Protein AF-A0A803KGE7-F1 (afdb_monomer_lite)

Organism: Xenopus tropicalis (NCBI:txid8364)

Secondary structure (DSSP, 8-state):
-HHHHHHHHHHHHHHHT-----EEEEEEE-SSSS-EEEEEEETTEEEEEEETTTTEEEESSTTGGGT----HHHHHHHHHHHHHHHHHHHHHTTTPPPP-GGGS----HHHHHHHHHHHHHHHHHHHHHHHHHHHHHHHHHHHHHTTS--

Sequence (150 aa):
KNWKRKEKLLSTIRKLYSVDYFDYSALFYQTRRPTGEYLFDYNGNELFHVDLDSKSVVWTLPGLSEHESFDPQGALQDINVARYNLDIGIKRSNSTAATNKHDVPTPTSEAYQNVICALGLAVGIIGIIAGVMLIIKGMKQSAAQGRSQR

Radius of gyration: 31.13 Å; chains: 1; bounding box: 45×59×95 Å

pLDDT: mean 84.62, std 14.75, range [41.38, 97.81]

InterPro domains:
  IPR001003 MHC class II, alpha chain, N-terminal [PF00993] (24-99)
  IPR001003 MHC class II, alpha chain, N-terminal [SM00920] (22-100)
  IPR011162 MHC classes I/II-like antigen recognition protein [SSF54452] (19-100)
  IPR014745 MHC class II, alpha/beta chain, N-terminal [G3DSA:3.10.320.10] (18-97)
  IPR050160 Major Histocompatibility Complex/Immunoglobulin [PTHR19944] (21-103)

Foldseek 3Di:
DVVVVVVVVVVVVCVVPDPPWDKDWDKAADPDPVGMWIFIDTRNHTQWTQDQVVLDIGGPDPPVCVVDDDRSVVVNVVRVVNVVVVVVVCVVVVNDDDDDPPVPVDCPVVNVVVVVVVVVVVVVVVVVVVVVVVVVVVVVVVVVVVVVPD

Structure (mmCIF, N/CA/C/O backbone):
data_AF-A0A803KGE7-F1
#
_entry.id   AF-A0A803KGE7-F1
#
loop_
_atom_site.group_PDB
_atom_site.id
_atom_site.type_symbol
_atom_site.label_atom_i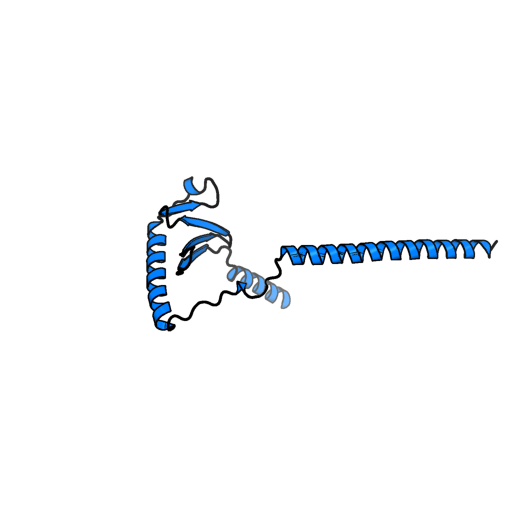d
_atom_site.label_alt_id
_atom_site.label_comp_id
_atom_site.label_asym_id
_atom_site.label_entity_id
_atom_site.label_seq_id
_atom_site.pdbx_PDB_ins_code
_atom_site.Cartn_x
_atom_site.Cartn_y
_atom_site.Cartn_z
_atom_site.occupancy
_atom_site.B_iso_or_equiv
_atom_site.auth_seq_id
_atom_site.auth_comp_id
_atom_site.auth_asym_id
_atom_site.auth_atom_id
_atom_site.pdbx_PDB_model_num
ATOM 1 N N . LYS A 1 1 ? 4.956 34.354 37.750 1.00 60.94 1 LYS A N 1
ATOM 2 C CA . LYS A 1 1 ? 4.214 34.857 36.555 1.00 60.94 1 LYS A CA 1
ATOM 3 C C . LYS A 1 1 ? 4.735 34.310 35.217 1.00 60.94 1 LYS A C 1
ATOM 5 O O . LYS A 1 1 ? 3.923 34.094 34.330 1.00 60.94 1 LYS A O 1
ATOM 10 N N . ASN A 1 2 ? 6.039 34.052 35.066 1.00 75.88 2 ASN A N 1
ATOM 11 C CA . ASN A 1 2 ? 6.643 33.668 33.780 1.00 75.88 2 ASN A CA 1
ATOM 12 C C . ASN A 1 2 ? 6.320 32.221 33.324 1.00 75.88 2 ASN A C 1
ATOM 14 O O . ASN A 1 2 ? 6.087 31.979 32.145 1.00 75.88 2 ASN A O 1
ATOM 18 N N . TRP A 1 3 ? 6.207 31.276 34.267 1.00 64.12 3 TRP A N 1
ATOM 19 C CA . TRP A 1 3 ? 5.918 29.859 33.984 1.00 64.12 3 TRP A CA 1
ATOM 20 C C . TRP A 1 3 ? 4.553 29.625 33.320 1.00 64.12 3 TRP A C 1
ATOM 22 O O . TRP A 1 3 ? 4.478 29.034 32.250 1.00 64.12 3 TRP A O 1
ATOM 32 N N . LYS A 1 4 ? 3.478 30.198 33.881 1.00 86.94 4 LYS A N 1
ATOM 33 C CA . LYS A 1 4 ? 2.125 30.091 33.301 1.00 86.94 4 LYS A CA 1
ATOM 34 C C . LYS A 1 4 ? 2.039 30.653 31.875 1.00 86.94 4 LYS A C 1
ATOM 36 O O . LYS A 1 4 ? 1.226 30.192 31.083 1.00 86.94 4 LYS A O 1
ATOM 41 N N . ARG A 1 5 ? 2.873 31.647 31.540 1.00 83.19 5 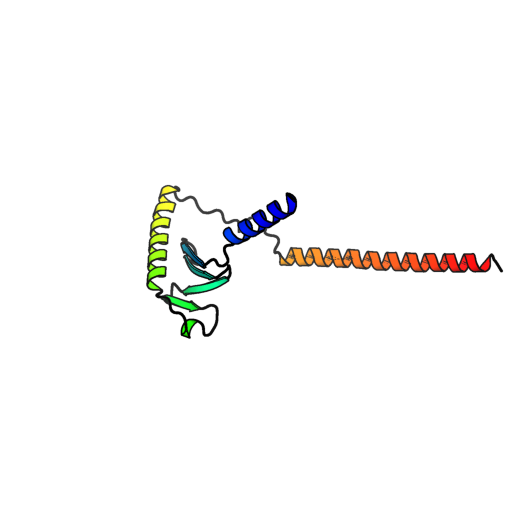ARG A N 1
ATOM 42 C CA . ARG A 1 5 ? 2.951 32.219 30.188 1.00 83.19 5 ARG A CA 1
ATOM 43 C C . ARG A 1 5 ? 3.635 31.259 29.215 1.00 83.19 5 ARG A C 1
ATOM 45 O O . ARG A 1 5 ? 3.134 31.107 28.109 1.00 83.19 5 ARG A O 1
ATOM 52 N N . LYS A 1 6 ? 4.710 30.584 29.645 1.00 86.25 6 LYS A N 1
ATOM 53 C CA . LYS A 1 6 ? 5.377 29.527 28.867 1.00 86.25 6 LYS A CA 1
ATOM 54 C C . LYS A 1 6 ? 4.456 28.335 28.620 1.00 86.25 6 LYS A C 1
ATOM 56 O O . LYS A 1 6 ? 4.332 27.919 27.478 1.00 86.25 6 LYS A O 1
ATOM 61 N N . GLU A 1 7 ? 3.755 27.846 29.641 1.00 89.25 7 GLU A N 1
ATOM 62 C CA . GLU A 1 7 ? 2.797 26.741 29.477 1.00 89.25 7 GLU A CA 1
ATOM 63 C C . GLU A 1 7 ? 1.651 27.092 28.528 1.00 89.25 7 GLU A C 1
ATOM 65 O O . GLU A 1 7 ? 1.302 26.304 27.653 1.00 89.25 7 GLU A O 1
ATOM 70 N N . LYS A 1 8 ? 1.109 28.311 28.643 1.00 89.00 8 LYS A N 1
ATOM 71 C CA . LYS A 1 8 ? 0.081 28.794 27.718 1.00 89.00 8 LYS A CA 1
ATOM 72 C C . LYS A 1 8 ? 0.611 28.873 26.285 1.00 89.00 8 LYS A C 1
ATOM 74 O O . LYS A 1 8 ? -0.083 28.444 25.373 1.00 89.00 8 LYS A O 1
ATOM 79 N N . LEU A 1 9 ? 1.839 29.362 26.093 1.00 85.75 9 LEU A N 1
ATOM 80 C CA . LEU A 1 9 ? 2.476 29.406 24.776 1.00 85.75 9 LEU A CA 1
ATOM 81 C C . LEU A 1 9 ? 2.681 28.001 24.198 1.00 85.75 9 LEU A C 1
ATOM 83 O O . LEU A 1 9 ? 2.340 27.771 23.047 1.00 85.75 9 LEU A O 1
ATOM 87 N N . LEU A 1 10 ? 3.183 27.057 24.999 1.00 86.25 10 LEU A N 1
ATOM 88 C CA . LEU A 1 10 ? 3.391 25.666 24.586 1.00 86.25 10 LEU A CA 1
ATOM 89 C C . LEU A 1 10 ? 2.073 24.960 24.251 1.00 86.25 10 LEU A C 1
ATOM 91 O O . LEU A 1 10 ? 2.019 24.201 23.290 1.00 86.25 10 LEU A O 1
ATOM 95 N N . SER A 1 11 ? 1.003 25.234 24.999 1.00 86.19 11 SER A N 1
ATOM 96 C CA . SER A 1 11 ? -0.342 24.735 24.700 1.00 86.19 11 SER A CA 1
ATOM 97 C C . SER A 1 11 ? -0.873 25.290 23.377 1.00 86.19 11 SER A C 1
ATOM 99 O O . SER A 1 11 ? -1.376 24.527 22.554 1.00 86.19 11 SER A O 1
ATOM 101 N N . THR A 1 12 ? -0.727 26.598 23.145 1.00 83.88 12 THR A N 1
ATOM 102 C CA . THR A 1 12 ? -1.122 27.236 21.884 1.00 83.88 12 THR A CA 1
ATOM 103 C C . THR A 1 12 ? -0.313 26.684 20.715 1.00 83.88 12 THR A C 1
ATOM 105 O O . THR A 1 12 ? -0.897 26.317 19.706 1.00 83.88 12 THR A O 1
ATOM 108 N N . ILE A 1 13 ? 1.007 26.553 20.865 1.00 83.50 13 ILE A N 1
ATOM 109 C CA . ILE A 1 13 ? 1.886 25.961 19.851 1.00 83.50 13 ILE A CA 1
ATOM 110 C C . ILE A 1 13 ? 1.459 24.520 19.561 1.00 83.50 13 ILE A C 1
ATOM 112 O O . ILE A 1 13 ? 1.233 24.186 18.408 1.00 83.50 13 ILE A O 1
ATOM 116 N N . ARG A 1 14 ? 1.252 23.677 20.580 1.00 82.75 14 ARG A N 1
ATOM 117 C CA . ARG A 1 14 ? 0.819 22.285 20.372 1.00 82.75 14 ARG A CA 1
ATOM 118 C C . ARG A 1 14 ? -0.496 22.191 19.596 1.00 82.75 14 ARG A C 1
ATOM 120 O O . ARG A 1 14 ? -0.618 21.303 18.772 1.00 82.75 14 ARG A O 1
ATOM 127 N N . LYS A 1 15 ? -1.445 23.103 19.830 1.00 79.94 15 LYS A N 1
ATOM 128 C CA . LYS A 1 15 ? -2.691 23.172 19.051 1.00 79.94 15 LYS A CA 1
ATOM 129 C C . LYS A 1 15 ? -2.474 23.663 17.620 1.00 79.94 15 LYS A C 1
ATOM 131 O O . LYS A 1 15 ? -3.125 23.164 16.721 1.00 79.94 15 LYS A O 1
ATOM 136 N N . LEU A 1 16 ? -1.569 24.619 17.410 1.00 77.69 16 LEU A N 1
ATOM 137 C CA . LEU A 1 16 ? -1.259 25.153 16.0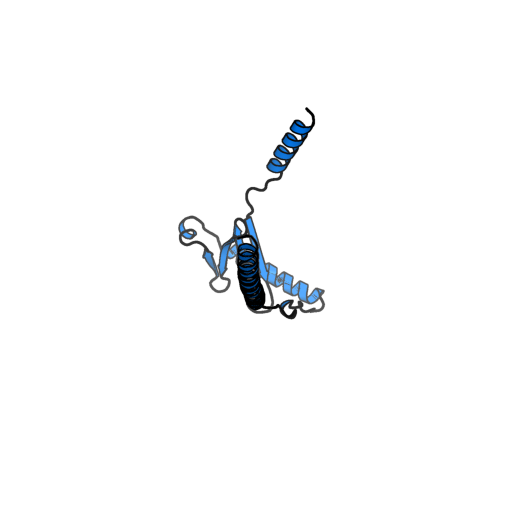78 1.00 77.69 16 LEU A CA 1
ATOM 138 C C . LEU A 1 16 ? -0.495 24.159 15.192 1.00 77.69 16 LEU A C 1
ATOM 140 O O . LEU A 1 16 ? -0.575 24.261 13.975 1.00 77.69 16 LEU A O 1
ATOM 144 N N . TYR A 1 17 ? 0.240 23.222 15.795 1.00 75.00 17 TYR A N 1
ATOM 145 C CA . TYR A 1 17 ? 0.951 22.145 15.096 1.00 75.00 17 TYR A CA 1
ATOM 146 C C . TYR A 1 17 ? 0.257 20.781 15.234 1.00 75.00 17 TYR A C 1
ATOM 148 O O . TYR A 1 17 ? 0.829 19.768 14.836 1.00 75.00 17 TYR A O 1
ATOM 156 N N . SER A 1 18 ? -0.945 20.736 15.820 1.00 72.88 18 SER A N 1
ATOM 157 C CA . SER A 1 18 ? -1.745 19.514 15.850 1.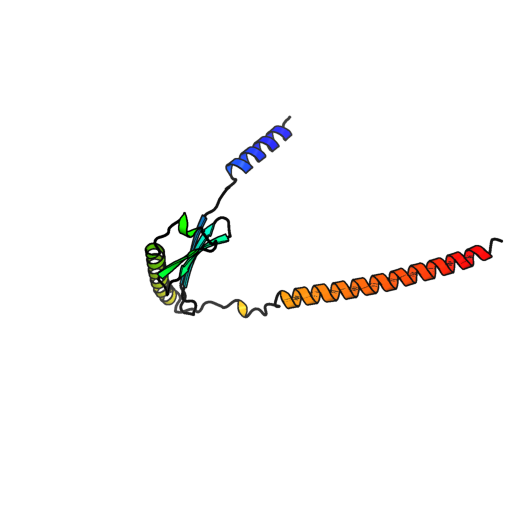00 72.88 18 SER A CA 1
ATOM 158 C C . SER A 1 18 ? -2.327 19.315 14.462 1.00 72.88 18 SER A C 1
ATOM 160 O O . SER A 1 18 ? -3.086 20.152 13.980 1.00 72.88 18 SER A O 1
ATOM 162 N N . VAL A 1 19 ? -1.935 18.227 13.811 1.00 71.12 19 VAL A N 1
ATOM 163 C CA . VAL A 1 19 ? -2.656 17.720 12.650 1.00 71.12 19 VAL A CA 1
ATOM 164 C C . VAL A 1 19 ? -3.727 16.801 13.211 1.00 71.12 19 VAL A C 1
ATOM 166 O O . VAL A 1 19 ? -3.413 15.761 13.785 1.00 71.12 19 VAL A O 1
ATOM 169 N N . ASP A 1 20 ? -4.979 17.231 13.110 1.00 75.56 20 ASP A N 1
ATOM 170 C CA . ASP A 1 20 ? -6.107 16.498 13.687 1.00 75.56 20 ASP A CA 1
ATOM 171 C C . ASP A 1 20 ? -6.520 15.297 12.819 1.00 75.56 20 ASP A C 1
ATOM 173 O O . ASP A 1 20 ? -7.183 14.380 13.305 1.00 75.56 20 ASP A O 1
ATOM 177 N N . TYR A 1 21 ? -6.124 15.299 11.543 1.00 73.06 21 TYR A N 1
ATOM 178 C CA . TYR A 1 21 ? -6.503 14.288 10.568 1.00 73.06 21 TYR A CA 1
ATOM 179 C C . TYR A 1 21 ? -5.459 14.156 9.443 1.00 73.06 21 TYR A C 1
ATOM 181 O O . TYR A 1 21 ? -4.923 15.170 8.990 1.00 73.06 21 TYR A O 1
ATOM 189 N N . PHE A 1 22 ? -5.167 12.927 9.003 1.00 74.75 22 PHE A N 1
ATOM 190 C CA . PHE A 1 22 ? -4.240 12.645 7.901 1.00 74.75 22 PHE A CA 1
ATOM 191 C C . PHE A 1 22 ? -4.820 11.576 6.967 1.00 74.75 22 PHE A C 1
ATOM 193 O O . PHE A 1 22 ? -5.035 10.440 7.391 1.00 74.75 22 PHE A O 1
ATOM 200 N N . ASP A 1 23 ? -5.044 11.945 5.706 1.00 81.88 23 ASP A N 1
ATOM 201 C CA . ASP A 1 23 ? -5.323 11.052 4.583 1.00 81.88 23 ASP A CA 1
ATOM 202 C C . ASP A 1 23 ? -4.184 11.058 3.568 1.00 81.88 23 ASP A C 1
ATOM 204 O O . ASP A 1 23 ? -3.524 12.071 3.325 1.00 81.88 23 ASP A O 1
ATOM 208 N N . TYR A 1 24 ? -3.967 9.912 2.932 1.00 84.69 24 TYR A N 1
ATOM 209 C CA . TYR A 1 24 ? -3.076 9.811 1.784 1.00 84.69 24 TYR A CA 1
ATOM 210 C C . TYR A 1 24 ? -3.365 8.547 0.979 1.00 84.69 24 TYR A C 1
ATOM 212 O O . TYR A 1 24 ? -3.761 7.511 1.509 1.00 84.69 24 TYR A O 1
ATOM 220 N N . SER A 1 25 ? -3.105 8.617 -0.323 1.00 88.69 25 SER A N 1
ATOM 221 C CA . SER A 1 25 ? -3.008 7.433 -1.170 1.00 88.69 25 SER A CA 1
ATOM 222 C C . SER A 1 25 ? -1.606 6.832 -1.072 1.00 88.69 25 SER A C 1
ATOM 224 O O . SER A 1 25 ? -0.612 7.558 -1.187 1.00 88.69 25 SER A O 1
ATOM 226 N N . ALA A 1 26 ? -1.515 5.512 -0.946 1.00 93.19 26 ALA A N 1
ATOM 227 C CA . ALA A 1 26 ? -0.265 4.768 -1.032 1.00 93.19 26 ALA A CA 1
ATOM 228 C C . ALA A 1 26 ? -0.318 3.791 -2.207 1.00 93.19 26 ALA A C 1
ATOM 230 O O . ALA A 1 26 ? -1.328 3.130 -2.439 1.00 93.19 26 ALA A O 1
ATOM 231 N N . LEU A 1 27 ? 0.786 3.696 -2.951 1.00 95.06 27 LEU A N 1
ATOM 232 C CA . LEU A 1 27 ? 0.910 2.748 -4.050 1.00 95.06 27 LEU A CA 1
ATOM 233 C C . LEU A 1 27 ? 2.325 2.206 -4.176 1.00 95.06 27 LEU A C 1
ATOM 235 O O . LEU A 1 27 ? 3.306 2.903 -3.898 1.00 95.06 27 LEU A O 1
ATOM 239 N N . PHE A 1 28 ? 2.435 0.982 -4.676 1.00 94.12 28 PHE A N 1
ATOM 240 C CA . PHE A 1 28 ? 3.703 0.431 -5.138 1.00 94.12 28 PHE A CA 1
ATOM 241 C C . PHE A 1 28 ? 3.512 -0.412 -6.397 1.00 94.12 28 PHE A C 1
ATOM 243 O O . PHE A 1 28 ? 2.425 -0.904 -6.691 1.00 94.12 28 PHE A O 1
ATOM 250 N N . TYR A 1 29 ? 4.608 -0.607 -7.130 1.00 95.81 29 TYR A N 1
ATOM 251 C CA . TYR A 1 29 ? 4.686 -1.555 -8.234 1.00 95.81 29 TYR A CA 1
ATOM 252 C C . TYR A 1 29 ? 5.990 -2.345 -8.137 1.00 95.81 29 TYR A C 1
ATOM 254 O O . TYR A 1 29 ? 7.042 -1.787 -7.817 1.00 95.81 29 TYR A O 1
ATOM 262 N N . GLN A 1 30 ? 5.930 -3.643 -8.412 1.00 94.56 30 GLN A N 1
ATOM 263 C CA . GLN A 1 30 ? 7.072 -4.551 -8.380 1.00 94.56 30 GLN A CA 1
ATOM 264 C C . GLN A 1 30 ? 6.942 -5.659 -9.431 1.00 94.56 30 GLN A C 1
ATOM 266 O O . GLN A 1 30 ? 5.874 -5.925 -9.976 1.00 94.56 30 GLN A O 1
ATOM 271 N N . THR A 1 31 ? 8.050 -6.341 -9.719 1.00 91.06 31 THR A N 1
ATOM 272 C CA . THR A 1 31 ? 8.098 -7.406 -10.738 1.00 91.06 31 THR A CA 1
ATOM 273 C C . THR A 1 31 ? 7.597 -8.765 -10.240 1.00 91.06 31 THR A C 1
ATOM 275 O O . THR A 1 31 ? 7.319 -9.650 -11.048 1.00 91.06 31 THR A O 1
ATOM 278 N N . ARG A 1 32 ? 7.488 -8.956 -8.920 1.00 88.00 32 ARG A N 1
ATOM 279 C CA . ARG A 1 32 ? 6.982 -10.186 -8.286 1.00 88.00 32 ARG A CA 1
ATOM 280 C C . ARG A 1 32 ? 5.497 -10.049 -7.962 1.00 88.00 32 ARG A C 1
ATOM 282 O O . ARG A 1 32 ? 4.989 -8.941 -7.919 1.00 88.00 32 ARG A O 1
ATOM 289 N N . ARG A 1 33 ? 4.795 -11.161 -7.722 1.00 84.88 33 ARG A N 1
ATOM 290 C CA . ARG A 1 33 ? 3.405 -11.120 -7.241 1.00 84.88 33 ARG A CA 1
ATOM 291 C C . ARG A 1 33 ? 3.368 -10.910 -5.713 1.00 84.88 33 ARG A C 1
ATOM 293 O O . ARG A 1 33 ? 4.180 -11.539 -5.032 1.00 84.88 33 ARG A O 1
ATOM 300 N N . PRO A 1 34 ? 2.442 -10.081 -5.193 1.00 86.25 34 PRO A N 1
ATOM 301 C CA . PRO A 1 34 ? 1.530 -9.202 -5.942 1.00 86.25 34 PRO A CA 1
ATOM 302 C C . PRO A 1 34 ? 2.290 -8.068 -6.660 1.00 86.25 34 PRO A C 1
ATOM 304 O O . PRO A 1 34 ? 3.215 -7.491 -6.100 1.00 86.25 34 PRO A O 1
ATOM 307 N N . THR A 1 35 ? 1.934 -7.781 -7.919 1.00 90.38 35 THR A N 1
ATOM 308 C CA . THR A 1 35 ? 2.692 -6.873 -8.816 1.00 90.38 35 THR A CA 1
ATOM 309 C C . THR A 1 35 ? 2.548 -5.399 -8.474 1.00 90.38 35 THR A C 1
ATOM 311 O O . THR A 1 35 ? 3.327 -4.581 -8.947 1.00 90.38 35 THR A O 1
ATOM 314 N N . GLY A 1 36 ? 1.566 -5.048 -7.661 1.00 93.31 36 GLY A N 1
ATOM 315 C CA . GLY A 1 36 ? 1.356 -3.694 -7.194 1.00 93.31 36 GLY A CA 1
ATOM 316 C C . GLY A 1 36 ? 0.122 -3.624 -6.319 1.00 93.31 36 GLY A C 1
ATOM 317 O O . GLY A 1 36 ? -0.644 -4.585 -6.243 1.00 93.31 36 GLY A O 1
ATOM 318 N N . GLU A 1 37 ? -0.040 -2.480 -5.683 1.00 95.44 37 GLU A N 1
ATOM 319 C CA . GLU A 1 37 ? -1.147 -2.173 -4.790 1.00 95.44 37 GLU A CA 1
ATOM 320 C C . GLU A 1 37 ? -1.427 -0.680 -4.877 1.00 95.44 37 GLU A C 1
ATOM 322 O O . GLU A 1 37 ? -0.505 0.116 -5.082 1.00 95.44 37 GLU A O 1
ATOM 327 N N . TYR A 1 38 ? -2.695 -0.323 -4.726 1.00 96.81 38 TYR A N 1
ATOM 328 C CA . TYR A 1 38 ? -3.136 1.041 -4.502 1.00 96.81 38 TYR A CA 1
ATOM 329 C C . TYR A 1 38 ? -4.161 1.014 -3.377 1.00 96.81 38 TYR A C 1
ATOM 331 O O . TYR A 1 38 ? -5.184 0.337 -3.499 1.00 96.81 38 TYR A O 1
ATOM 339 N N . LEU A 1 39 ? -3.902 1.772 -2.319 1.00 96.06 39 LEU A N 1
ATOM 340 C CA . LEU A 1 39 ? -4.811 1.935 -1.194 1.00 96.06 39 LEU A CA 1
ATOM 341 C C . LEU A 1 39 ? -4.951 3.404 -0.818 1.00 96.06 39 LEU A C 1
ATOM 343 O O . LEU A 1 39 ? -4.066 4.223 -1.082 1.00 96.06 39 LEU A O 1
ATOM 347 N N . PHE A 1 40 ? -6.067 3.720 -0.181 1.00 94.69 40 PHE A N 1
ATOM 348 C CA . PHE A 1 40 ? -6.309 5.011 0.436 1.00 94.69 40 PHE A CA 1
ATOM 349 C C . PHE A 1 40 ? -6.373 4.829 1.947 1.00 94.69 40 PHE A C 1
ATOM 351 O O . PHE A 1 40 ? -7.143 4.010 2.449 1.00 94.69 40 PHE A O 1
ATOM 358 N N . ASP A 1 41 ? -5.544 5.575 2.665 1.00 92.62 41 ASP A N 1
ATOM 359 C CA . ASP A 1 41 ? -5.441 5.540 4.118 1.00 92.62 41 ASP A CA 1
ATOM 360 C C . ASP A 1 41 ? -6.206 6.722 4.727 1.00 92.62 41 ASP A C 1
ATOM 362 O O . ASP A 1 41 ? -6.121 7.856 4.246 1.00 92.62 41 ASP A O 1
ATOM 366 N N . TYR A 1 42 ? -6.959 6.434 5.788 1.00 87.69 42 TYR A N 1
ATOM 367 C CA . TYR A 1 42 ? -7.638 7.388 6.649 1.00 87.69 42 TYR A CA 1
ATOM 368 C C . TYR A 1 42 ? -7.163 7.188 8.097 1.00 87.69 42 TYR A C 1
ATOM 370 O O . TYR A 1 42 ? -7.506 6.195 8.748 1.00 87.69 42 TYR A O 1
ATOM 378 N N . ASN A 1 43 ? -6.399 8.143 8.643 1.00 86.44 43 ASN A N 1
ATOM 379 C CA . ASN A 1 43 ? -5.881 8.104 10.021 1.00 86.44 43 ASN A CA 1
ATOM 380 C C . ASN A 1 43 ? -5.090 6.825 10.379 1.00 86.44 43 ASN A C 1
ATOM 382 O O . ASN A 1 43 ? -5.202 6.298 11.491 1.00 86.44 43 ASN A O 1
ATOM 386 N N . GLY A 1 44 ? -4.280 6.320 9.453 1.00 86.12 44 GLY A N 1
ATOM 387 C CA . GLY A 1 44 ? -3.471 5.112 9.624 1.00 86.12 44 GLY A CA 1
ATOM 388 C C . GLY A 1 44 ? -4.243 3.807 9.426 1.00 86.12 44 GLY A C 1
ATOM 389 O O . GLY A 1 44 ? -3.743 2.753 9.816 1.00 86.12 44 GLY A O 1
ATOM 390 N N . ASN A 1 45 ? -5.467 3.868 8.895 1.00 89.75 45 ASN A N 1
ATOM 391 C CA . ASN A 1 45 ? -6.279 2.698 8.576 1.00 89.75 45 ASN A CA 1
ATOM 392 C C . ASN A 1 45 ? -6.670 2.727 7.105 1.00 89.75 45 ASN A C 1
ATOM 394 O O . ASN A 1 45 ? -7.001 3.776 6.564 1.00 89.75 45 ASN A O 1
ATOM 398 N N . GLU A 1 46 ? -6.706 1.563 6.473 1.00 93.44 46 GLU A N 1
ATOM 399 C CA . GLU A 1 46 ? -7.170 1.446 5.097 1.00 93.44 46 GLU A CA 1
ATOM 400 C C . GLU A 1 46 ? -8.661 1.799 4.989 1.00 93.44 46 GLU A C 1
ATOM 402 O O . GLU A 1 46 ? -9.516 1.154 5.603 1.00 93.44 46 GLU A O 1
ATOM 407 N N . LEU A 1 47 ? -8.975 2.803 4.174 1.00 93.56 47 LEU A N 1
ATOM 408 C CA . LEU A 1 47 ? -10.339 3.204 3.842 1.00 93.56 47 LEU A CA 1
ATOM 409 C C . LEU A 1 47 ? -10.905 2.343 2.703 1.00 93.56 47 LEU A C 1
ATOM 411 O O . LEU A 1 47 ? -12.023 1.830 2.792 1.00 93.56 47 LEU A O 1
ATOM 415 N N . PHE A 1 48 ? -10.113 2.185 1.643 1.00 95.31 48 PHE A N 1
ATOM 416 C CA . PHE A 1 48 ? -10.373 1.293 0.517 1.00 95.31 48 PHE A CA 1
ATOM 417 C C . PHE A 1 48 ? -9.068 0.961 -0.216 1.00 95.31 48 PHE A C 1
ATOM 419 O O . PHE A 1 48 ? -8.099 1.724 -0.152 1.00 95.31 48 PHE A O 1
ATOM 426 N N . HIS A 1 49 ? -9.081 -0.109 -1.005 1.00 96.31 49 HIS A N 1
ATOM 427 C CA . HIS A 1 49 ? -8.077 -0.371 -2.035 1.00 96.31 49 HIS A CA 1
ATOM 428 C C . HIS A 1 49 ? -8.722 -0.547 -3.405 1.00 96.31 49 HIS A C 1
ATOM 430 O O . HIS A 1 49 ? -9.930 -0.758 -3.535 1.00 96.31 49 HIS A O 1
ATOM 436 N N . VAL A 1 50 ? -7.906 -0.449 -4.449 1.00 96.44 50 VAL A N 1
ATOM 437 C CA . VAL A 1 50 ? -8.327 -0.780 -5.811 1.00 96.44 50 VAL A CA 1
ATOM 438 C C . VAL A 1 50 ? -7.810 -2.166 -6.154 1.00 96.44 50 VAL A C 1
ATOM 440 O O . VAL A 1 50 ? -6.601 -2.385 -6.241 1.00 96.44 50 VAL A O 1
ATOM 443 N N . ASP A 1 51 ? -8.727 -3.099 -6.387 1.00 94.94 51 ASP A N 1
ATOM 444 C CA . ASP A 1 51 ? -8.386 -4.386 -6.976 1.00 94.94 51 ASP A CA 1
ATOM 445 C C . ASP A 1 51 ? -7.997 -4.149 -8.439 1.00 94.94 51 ASP A C 1
ATOM 447 O O . ASP A 1 51 ? -8.809 -3.744 -9.275 1.00 94.94 51 ASP A O 1
ATOM 451 N N . LEU A 1 52 ? -6.719 -4.367 -8.740 1.00 93.75 52 LEU A N 1
ATOM 452 C CA . LEU A 1 52 ? -6.138 -4.094 -10.052 1.00 93.75 52 LEU A CA 1
ATOM 453 C C . LEU A 1 52 ? -6.592 -5.093 -11.125 1.00 93.75 52 LEU A C 1
ATOM 455 O O . LEU A 1 52 ? -6.567 -4.755 -12.312 1.00 93.75 52 LEU A O 1
ATOM 459 N N . ASP A 1 53 ? -7.001 -6.301 -10.727 1.00 91.81 53 ASP A N 1
ATOM 460 C CA . ASP A 1 53 ? -7.463 -7.343 -11.642 1.00 91.81 53 ASP A CA 1
ATOM 461 C C . ASP A 1 53 ? -8.936 -7.104 -12.006 1.00 91.81 53 ASP A C 1
ATOM 463 O O . ASP A 1 53 ? -9.284 -7.071 -13.192 1.00 91.81 53 ASP A O 1
ATOM 467 N N . SER A 1 54 ? -9.793 -6.864 -11.006 1.00 95.44 54 SER A N 1
ATOM 468 C CA . SER A 1 54 ? -11.211 -6.541 -11.237 1.00 95.44 54 SER A CA 1
ATOM 469 C C . SER A 1 54 ? -11.458 -5.077 -11.613 1.00 95.44 54 SER A C 1
ATOM 471 O O . SER A 1 54 ? -12.537 -4.750 -12.109 1.00 95.44 54 SER A O 1
ATOM 473 N N . LYS A 1 55 ? -10.455 -4.204 -11.447 1.00 95.44 55 LYS A N 1
ATOM 474 C CA . LYS A 1 55 ? -10.512 -2.753 -11.706 1.00 95.44 55 LYS A CA 1
ATOM 475 C C . LYS A 1 55 ? -11.627 -2.068 -10.925 1.00 95.44 55 LYS A C 1
ATOM 477 O O . LYS A 1 55 ? -12.300 -1.178 -11.445 1.00 95.44 55 LYS A O 1
ATOM 482 N N . SER A 1 56 ? -11.840 -2.509 -9.694 1.00 95.38 56 SER A N 1
ATOM 483 C CA . SER A 1 56 ? -12.925 -2.039 -8.843 1.00 95.38 56 SER A CA 1
ATOM 484 C C . SER A 1 56 ? -12.403 -1.588 -7.485 1.00 95.38 56 SER A C 1
ATOM 486 O O . SER A 1 56 ? -11.306 -1.956 -7.066 1.00 95.38 56 SER A O 1
ATOM 488 N N . VAL A 1 57 ? -13.183 -0.739 -6.820 1.00 96.38 57 VAL A N 1
ATOM 489 C CA . VAL A 1 57 ? -12.881 -0.255 -5.473 1.00 96.38 57 VAL A CA 1
ATOM 490 C C . VAL A 1 57 ? -13.441 -1.242 -4.462 1.00 96.38 57 VAL A C 1
ATOM 492 O O . VAL A 1 57 ? -14.629 -1.566 -4.496 1.00 96.38 57 VAL A O 1
ATOM 495 N N . VAL A 1 58 ? -12.591 -1.686 -3.546 1.00 96.12 58 VAL A N 1
ATOM 496 C CA . VAL A 1 58 ? -12.951 -2.558 -2.434 1.00 96.12 58 VAL A CA 1
ATOM 497 C C . VAL A 1 58 ? -12.890 -1.732 -1.157 1.00 96.12 58 VAL A C 1
ATOM 499 O O . VAL A 1 58 ? -11.822 -1.323 -0.711 1.00 96.12 58 VAL A O 1
ATOM 502 N N . TRP A 1 59 ? -14.060 -1.460 -0.586 1.00 96.06 59 TRP A N 1
ATOM 503 C CA . TRP A 1 59 ? -14.196 -0.689 0.646 1.00 96.06 59 TRP A CA 1
ATOM 504 C C . TRP A 1 59 ? -13.944 -1.572 1.865 1.00 96.06 59 TRP A C 1
ATOM 506 O O . TRP A 1 59 ? -14.527 -2.651 1.976 1.00 96.06 59 TRP A O 1
ATOM 516 N N . THR A 1 60 ? -13.129 -1.094 2.807 1.00 94.75 60 THR A N 1
ATOM 517 C CA . THR A 1 60 ? -12.831 -1.830 4.046 1.00 94.75 60 THR A CA 1
ATOM 518 C C . THR A 1 60 ? -14.069 -1.960 4.933 1.00 94.75 60 THR A C 1
ATOM 520 O O . THR A 1 60 ? -14.318 -3.013 5.522 1.00 94.75 60 THR A O 1
ATOM 523 N N . LEU A 1 61 ? -14.855 -0.882 5.042 1.00 92.56 61 LEU A N 1
ATOM 524 C CA . LEU A 1 61 ? -16.060 -0.846 5.866 1.00 92.56 61 LEU A CA 1
ATOM 525 C C . LEU A 1 61 ? -17.319 -1.120 5.027 1.00 92.56 61 LEU A C 1
ATOM 527 O O . LEU A 1 61 ? -17.547 -0.441 4.020 1.00 92.56 61 LEU A O 1
ATOM 531 N N . PRO A 1 62 ? -18.184 -2.057 5.456 1.00 89.12 62 PRO A N 1
ATOM 532 C CA . PRO A 1 62 ? -19.449 -2.308 4.777 1.00 89.12 62 PRO A CA 1
ATOM 533 C C . PRO A 1 62 ? -20.367 -1.078 4.861 1.00 89.12 62 PRO A C 1
ATOM 535 O O . PRO A 1 62 ? -20.436 -0.415 5.894 1.00 89.12 62 PRO A O 1
ATOM 538 N N . GLY A 1 63 ? -21.078 -0.774 3.771 1.00 89.75 63 GLY A N 1
ATOM 539 C CA . GLY A 1 63 ? -22.005 0.365 3.668 1.00 89.75 63 GLY A CA 1
ATOM 540 C C . GLY A 1 63 ? -21.348 1.709 3.325 1.00 89.75 63 GLY A C 1
ATOM 541 O O . GLY A 1 63 ? -22.043 2.660 2.964 1.00 89.75 63 GLY A O 1
ATOM 542 N N . LEU A 1 64 ? -20.013 1.805 3.366 1.00 89.69 64 LEU A N 1
ATOM 543 C CA . LEU A 1 64 ? -19.318 3.039 2.989 1.00 89.69 64 LEU A CA 1
ATOM 544 C C . LEU A 1 64 ? -19.438 3.326 1.484 1.00 89.69 64 LEU A C 1
ATOM 546 O O . LEU A 1 64 ? -19.611 4.474 1.091 1.00 89.69 64 LEU A O 1
ATOM 550 N N . SER A 1 65 ? -19.484 2.271 0.666 1.00 90.81 65 SER A N 1
ATOM 551 C CA . SER A 1 65 ? -19.727 2.336 -0.782 1.00 90.81 65 SER A CA 1
ATOM 552 C C . SER A 1 65 ? -21.061 2.976 -1.185 1.00 90.81 65 SER A C 1
ATOM 554 O O . SER A 1 65 ? -21.271 3.263 -2.358 1.00 90.81 65 SER A O 1
ATOM 556 N N . GLU A 1 66 ? -22.001 3.121 -0.247 1.00 93.56 66 GLU A N 1
ATOM 557 C CA . GLU A 1 66 ? -23.302 3.760 -0.485 1.00 93.56 66 GLU A CA 1
ATOM 558 C C . GLU A 1 66 ? -23.243 5.287 -0.324 1.00 93.56 66 GLU A C 1
ATOM 560 O O . GLU A 1 66 ? -24.110 5.993 -0.836 1.00 93.56 66 GLU A O 1
ATOM 565 N N . HIS A 1 67 ? -22.232 5.792 0.385 1.00 91.94 67 HIS A N 1
ATOM 566 C CA . HIS A 1 67 ? -22.087 7.203 0.751 1.00 91.94 67 HIS A CA 1
ATOM 567 C C . HIS A 1 67 ? -20.878 7.853 0.076 1.00 91.94 67 HIS A C 1
ATOM 569 O O . HIS A 1 67 ? -20.900 9.047 -0.209 1.00 91.94 67 HIS A O 1
ATOM 575 N N . GLU A 1 68 ? -19.849 7.057 -0.203 1.00 90.12 68 GLU A N 1
ATOM 576 C CA . GLU A 1 68 ? -18.601 7.479 -0.817 1.00 90.12 68 GLU A CA 1
ATOM 577 C C . GLU A 1 68 ? -18.391 6.758 -2.150 1.00 90.12 68 GLU A C 1
ATOM 579 O O . GLU A 1 68 ? -18.831 5.626 -2.362 1.00 90.12 68 GLU A O 1
ATOM 584 N N . SER A 1 69 ? -17.697 7.420 -3.072 1.00 91.12 69 SER A N 1
ATOM 585 C CA . SER A 1 69 ? -17.368 6.852 -4.378 1.00 91.12 69 SER A CA 1
ATOM 586 C C . SER A 1 69 ? -15.957 7.243 -4.784 1.00 91.12 69 SER A C 1
ATOM 588 O O . SER A 1 69 ? -15.483 8.331 -4.465 1.00 91.12 69 SER A O 1
ATOM 590 N N . PHE A 1 70 ? -15.290 6.350 -5.505 1.00 93.00 70 PHE A N 1
ATOM 591 C CA . PHE A 1 70 ? -13.970 6.599 -6.059 1.00 93.00 70 PHE A CA 1
ATOM 592 C C . PHE A 1 70 ? -13.906 6.015 -7.468 1.00 93.00 70 PHE A C 1
ATOM 594 O O . PHE A 1 70 ? -14.381 4.901 -7.698 1.00 93.00 70 PHE A O 1
ATOM 601 N N . ASP A 1 71 ? -13.337 6.768 -8.409 1.00 95.50 71 ASP A N 1
ATOM 602 C CA . ASP A 1 71 ? -13.086 6.277 -9.762 1.00 95.50 71 ASP A CA 1
ATOM 603 C C . ASP A 1 71 ? -11.743 5.525 -9.789 1.00 95.50 71 ASP A C 1
ATOM 605 O O . ASP A 1 71 ? -10.682 6.156 -9.693 1.00 95.50 71 ASP A O 1
ATOM 609 N N . PRO A 1 72 ? -11.744 4.187 -9.950 1.00 95.31 72 PRO A N 1
ATOM 610 C CA . PRO A 1 72 ? -10.515 3.404 -9.963 1.00 95.31 72 PRO A CA 1
ATOM 611 C C . PRO A 1 72 ? -9.601 3.757 -11.145 1.00 95.31 72 PRO A C 1
ATOM 613 O O . PRO A 1 72 ? -8.427 3.387 -11.130 1.00 95.31 72 PRO A O 1
ATOM 616 N N . GLN A 1 73 ? -10.078 4.485 -12.164 1.00 96.44 73 GLN A N 1
ATOM 617 C CA . GLN A 1 73 ? -9.254 4.882 -13.304 1.00 96.44 73 GLN A CA 1
ATOM 618 C C . GLN A 1 73 ? -8.033 5.713 -12.889 1.00 96.44 73 GLN A C 1
ATOM 620 O O . GLN A 1 73 ? -6.959 5.505 -13.457 1.00 96.44 73 GLN A O 1
ATOM 625 N N . GLY A 1 74 ? -8.165 6.599 -11.895 1.00 94.38 74 GLY A N 1
ATOM 626 C CA . GLY A 1 74 ? -7.037 7.381 -11.374 1.00 94.38 74 GLY A CA 1
ATOM 627 C C . GLY A 1 74 ? -5.940 6.479 -10.804 1.00 94.38 74 GLY A C 1
ATOM 628 O O . GLY A 1 74 ? -4.795 6.526 -11.249 1.00 94.38 74 GLY A O 1
ATOM 629 N N . ALA A 1 75 ? -6.321 5.550 -9.925 1.00 95.38 75 ALA A N 1
ATOM 630 C CA . ALA A 1 75 ? -5.406 4.565 -9.350 1.00 95.38 75 ALA A CA 1
ATOM 631 C C . ALA A 1 75 ? -4.726 3.692 -10.419 1.00 95.38 75 ALA A C 1
ATOM 633 O O . ALA A 1 75 ? -3.520 3.447 -10.367 1.00 95.38 75 ALA A O 1
ATOM 634 N N . LEU A 1 76 ? -5.474 3.247 -11.434 1.00 96.62 76 LEU A N 1
ATOM 635 C CA . LEU A 1 76 ? -4.922 2.455 -12.537 1.00 96.62 76 LEU A CA 1
ATOM 636 C C . LEU A 1 76 ? -3.900 3.245 -13.369 1.00 96.62 76 LEU A C 1
ATOM 638 O O . LEU A 1 76 ? -2.917 2.671 -13.845 1.00 96.62 76 LEU A O 1
ATOM 642 N N . GLN A 1 77 ? -4.109 4.550 -13.559 1.00 97.00 77 GLN A N 1
ATOM 643 C CA . GLN A 1 77 ? -3.132 5.419 -14.219 1.00 97.00 77 GLN A CA 1
ATOM 644 C C . GLN A 1 77 ? -1.861 5.553 -13.380 1.00 97.00 77 GLN A C 1
ATOM 646 O O . GLN A 1 77 ? -0.766 5.365 -13.916 1.00 97.00 77 GLN A O 1
ATOM 651 N N . ASP A 1 78 ? -1.994 5.774 -12.074 1.00 96.56 78 ASP A N 1
ATOM 652 C CA . ASP A 1 78 ? -0.847 5.889 -11.173 1.00 96.56 78 ASP A CA 1
ATOM 653 C C . ASP A 1 78 ? -0.022 4.595 -11.124 1.00 96.56 78 ASP A C 1
ATOM 655 O O . ASP A 1 78 ? 1.209 4.633 -11.179 1.00 96.56 78 ASP A O 1
ATOM 659 N N . ILE A 1 79 ? -0.678 3.431 -11.133 1.00 96.75 79 ILE A N 1
ATOM 660 C CA . ILE A 1 79 ? -0.015 2.121 -11.232 1.00 96.75 79 ILE A CA 1
ATOM 661 C C . ILE A 1 79 ? 0.764 1.975 -12.545 1.00 96.75 79 ILE A C 1
ATOM 663 O O . ILE A 1 79 ? 1.887 1.462 -12.548 1.00 96.75 79 ILE A O 1
ATOM 667 N N . ASN A 1 80 ? 0.221 2.453 -13.667 1.00 96.12 80 ASN A N 1
ATOM 668 C CA . ASN A 1 80 ? 0.934 2.432 -14.947 1.00 96.12 80 ASN A CA 1
ATOM 669 C C . ASN A 1 80 ? 2.161 3.354 -14.937 1.00 96.12 80 ASN A C 1
ATOM 671 O O . ASN A 1 80 ? 3.213 2.987 -15.469 1.00 96.12 80 ASN A O 1
ATOM 675 N N . VAL A 1 81 ? 2.057 4.521 -14.298 1.00 97.62 81 VAL A N 1
ATOM 676 C CA . VAL A 1 81 ? 3.193 5.431 -14.094 1.00 97.62 81 VAL A CA 1
ATOM 677 C C . VAL A 1 81 ? 4.245 4.782 -13.193 1.00 97.62 81 VAL A C 1
ATOM 679 O O . VAL A 1 81 ? 5.432 4.812 -13.519 1.00 97.62 81 VAL A O 1
ATOM 682 N N . ALA A 1 82 ? 3.835 4.132 -12.102 1.00 97.25 82 ALA A N 1
ATOM 683 C CA . ALA A 1 82 ? 4.735 3.416 -11.201 1.00 97.25 82 ALA A CA 1
ATOM 684 C C . ALA A 1 82 ? 5.471 2.274 -11.912 1.00 97.25 82 ALA A C 1
ATOM 686 O O . ALA A 1 82 ? 6.685 2.135 -11.756 1.00 97.25 82 ALA A O 1
ATOM 687 N N . ARG A 1 83 ? 4.773 1.512 -12.761 1.00 96.56 83 ARG A N 1
ATOM 688 C CA . ARG A 1 83 ? 5.375 0.488 -13.625 1.00 96.56 83 ARG A CA 1
ATOM 689 C C . ARG A 1 83 ? 6.428 1.074 -14.561 1.00 96.56 83 ARG A C 1
ATOM 691 O O . ARG A 1 83 ? 7.544 0.567 -14.618 1.00 96.56 83 ARG A O 1
ATOM 698 N N . TYR A 1 84 ? 6.092 2.147 -15.272 1.00 97.38 84 TYR A N 1
ATOM 699 C CA . TYR A 1 84 ? 7.027 2.817 -16.176 1.00 97.38 84 TYR A CA 1
ATOM 700 C C . TYR A 1 84 ? 8.270 3.335 -15.434 1.00 97.38 84 TYR A C 1
ATOM 702 O O . TYR A 1 84 ? 9.406 3.138 -15.874 1.00 97.38 84 TYR A O 1
ATOM 710 N N . ASN A 1 85 ? 8.067 3.949 -14.268 1.00 97.81 85 ASN A N 1
ATOM 711 C CA . ASN A 1 85 ? 9.151 4.432 -13.420 1.00 97.81 85 ASN A CA 1
ATOM 712 C C . ASN A 1 85 ? 10.022 3.283 -12.898 1.00 97.81 85 ASN A C 1
ATOM 714 O O . ASN A 1 85 ? 11.246 3.427 -12.855 1.00 97.81 85 ASN A O 1
ATOM 718 N N . LEU A 1 86 ? 9.426 2.138 -12.551 1.00 96.69 86 LEU A N 1
ATOM 719 C CA . LEU A 1 86 ? 10.164 0.944 -12.145 1.00 96.69 86 LEU A CA 1
ATOM 720 C C . LEU A 1 86 ? 11.051 0.422 -13.281 1.00 96.69 86 LEU A C 1
ATOM 722 O O . LEU A 1 86 ? 12.223 0.136 -13.041 1.00 96.69 86 LEU A O 1
ATOM 726 N N . ASP A 1 87 ? 10.545 0.365 -14.514 1.00 96.50 87 ASP A N 1
ATOM 727 C CA . ASP A 1 87 ? 11.330 -0.067 -15.680 1.00 96.50 87 ASP A CA 1
ATOM 728 C C . ASP A 1 87 ? 12.560 0.831 -15.907 1.00 96.50 87 ASP A C 1
ATOM 730 O O . ASP A 1 87 ? 13.643 0.349 -16.258 1.00 96.50 87 ASP A O 1
ATOM 734 N N . ILE A 1 88 ? 12.429 2.141 -15.670 1.00 97.62 88 ILE A N 1
ATOM 735 C CA . ILE A 1 88 ? 13.565 3.077 -15.680 1.00 97.62 88 ILE A CA 1
ATOM 736 C C . ILE A 1 88 ? 14.498 2.814 -14.496 1.00 97.62 88 ILE A C 1
ATOM 738 O O . ILE A 1 88 ? 15.719 2.785 -14.675 1.00 97.62 88 ILE A O 1
ATOM 742 N N . GLY A 1 89 ? 13.944 2.632 -13.297 1.00 96.62 89 GLY A N 1
ATOM 743 C CA . GLY A 1 89 ? 14.692 2.377 -12.069 1.00 96.62 89 GLY A CA 1
ATOM 744 C C . GLY A 1 89 ? 15.582 1.142 -12.179 1.00 96.62 89 GLY A C 1
ATOM 745 O O . GLY A 1 89 ? 16.769 1.227 -11.878 1.00 96.62 89 GLY A O 1
ATOM 746 N N . ILE A 1 90 ? 15.046 0.037 -12.705 1.00 95.94 90 ILE A N 1
ATOM 747 C CA . ILE A 1 90 ? 15.775 -1.217 -12.949 1.00 95.94 90 ILE A CA 1
ATOM 748 C C . ILE A 1 90 ? 16.948 -0.991 -13.909 1.00 95.94 90 ILE A C 1
ATOM 750 O O . ILE A 1 90 ? 18.057 -1.456 -13.652 1.00 95.94 90 ILE A O 1
ATOM 754 N N . LYS A 1 91 ? 16.746 -0.241 -15.000 1.00 96.69 91 LYS A N 1
ATOM 755 C CA . LYS A 1 91 ? 17.830 0.072 -15.948 1.00 96.69 91 LYS A CA 1
ATOM 756 C C . LYS A 1 91 ? 18.914 0.930 -15.296 1.00 96.69 91 LYS A C 1
ATOM 758 O O . LYS A 1 91 ? 20.095 0.628 -15.430 1.00 96.69 91 LYS A O 1
ATOM 763 N N . ARG A 1 92 ? 18.523 1.980 -14.567 1.00 97.50 92 ARG A N 1
ATOM 764 C CA . ARG A 1 92 ? 19.456 2.904 -13.895 1.00 97.50 92 ARG A CA 1
ATOM 765 C C . ARG A 1 92 ? 20.236 2.246 -12.761 1.00 97.50 92 ARG A C 1
ATOM 767 O O . ARG A 1 92 ? 21.368 2.642 -12.509 1.00 97.50 92 ARG A O 1
ATOM 774 N N . SER A 1 93 ? 19.655 1.255 -12.091 1.00 95.56 93 SER A N 1
ATOM 775 C CA . SER A 1 93 ? 20.301 0.518 -11.004 1.00 95.56 93 SER A CA 1
ATOM 776 C C . SER A 1 93 ? 21.154 -0.661 -11.485 1.00 95.56 93 SER A C 1
ATOM 778 O O . SER A 1 93 ? 21.576 -1.468 -10.658 1.00 95.56 93 SER A O 1
ATOM 780 N N . ASN A 1 94 ? 21.396 -0.800 -12.796 1.00 95.94 94 ASN A N 1
ATOM 781 C CA . ASN A 1 94 ? 22.053 -1.970 -13.393 1.00 95.94 94 ASN A CA 1
ATOM 782 C C . ASN A 1 94 ? 21.384 -3.296 -12.990 1.00 95.94 94 ASN A C 1
ATOM 784 O O . ASN A 1 94 ? 22.054 -4.293 -12.739 1.00 95.94 94 ASN A O 1
ATOM 788 N N . SER A 1 95 ? 20.051 -3.306 -12.911 1.00 93.44 95 SER A N 1
ATOM 789 C CA . SER A 1 95 ? 19.250 -4.465 -12.496 1.00 93.44 95 SER A CA 1
ATOM 790 C C . SER A 1 95 ? 19.593 -5.001 -11.100 1.00 93.44 95 SER A C 1
ATOM 792 O O . SER A 1 95 ? 19.433 -6.192 -10.835 1.00 93.44 95 SER A O 1
ATOM 794 N N . THR A 1 96 ? 20.044 -4.133 -10.187 1.00 93.94 96 THR A N 1
ATOM 795 C CA . THR A 1 96 ? 20.273 -4.515 -8.786 1.00 93.94 96 THR A CA 1
ATOM 796 C C . THR A 1 96 ? 18.958 -4.972 -8.153 1.00 93.94 96 THR A C 1
ATOM 798 O O . THR A 1 96 ? 17.982 -4.220 -8.118 1.00 93.94 96 THR A O 1
ATOM 801 N N . ALA A 1 97 ? 18.926 -6.207 -7.650 1.00 88.81 97 ALA A N 1
ATOM 802 C CA . ALA A 1 97 ? 17.753 -6.766 -6.990 1.00 88.81 97 ALA A CA 1
ATOM 803 C C . ALA A 1 97 ? 17.535 -6.141 -5.603 1.00 88.81 97 ALA A C 1
ATOM 805 O O . ALA A 1 97 ? 18.488 -5.873 -4.872 1.00 88.81 97 ALA A O 1
ATOM 806 N N . ALA A 1 98 ? 16.271 -5.957 -5.217 1.00 84.94 98 ALA A N 1
ATOM 807 C CA . ALA A 1 98 ? 15.928 -5.567 -3.857 1.00 84.94 98 ALA A CA 1
ATOM 808 C C . ALA A 1 98 ? 16.293 -6.693 -2.875 1.00 84.94 98 ALA A C 1
ATOM 810 O O . ALA A 1 98 ? 15.918 -7.851 -3.076 1.00 84.94 98 ALA A O 1
ATOM 811 N N . THR A 1 99 ? 17.003 -6.353 -1.799 1.00 83.50 99 THR A N 1
ATOM 812 C CA . THR A 1 99 ? 17.296 -7.293 -0.714 1.00 83.50 99 THR A CA 1
ATOM 813 C C . THR A 1 99 ? 16.013 -7.595 0.048 1.00 83.50 99 THR A C 1
ATOM 815 O O . THR A 1 99 ? 15.421 -6.698 0.651 1.00 83.50 99 THR A O 1
ATOM 818 N N . ASN A 1 100 ? 15.584 -8.856 0.051 1.00 71.50 100 ASN A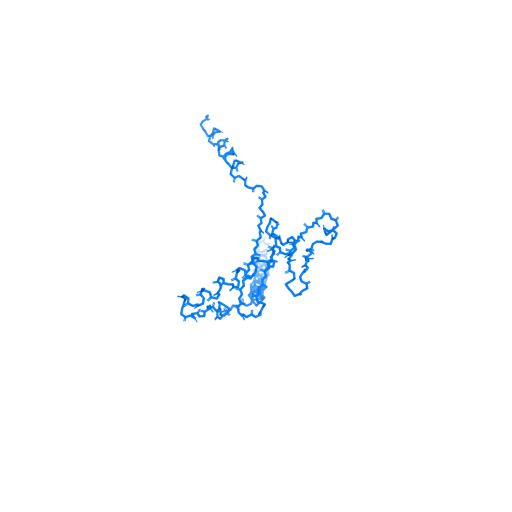 N 1
ATOM 819 C CA . ASN A 1 100 ? 14.467 -9.275 0.882 1.00 71.50 100 ASN A CA 1
ATOM 820 C C . ASN A 1 100 ? 14.945 -9.345 2.340 1.00 71.50 100 ASN A C 1
ATOM 822 O O . ASN A 1 100 ? 15.763 -10.189 2.692 1.00 71.50 100 ASN A O 1
ATOM 826 N N . LYS A 1 101 ? 14.482 -8.432 3.198 1.00 57.84 101 LYS A N 1
ATOM 827 C CA . LYS A 1 101 ? 14.868 -8.441 4.619 1.00 57.84 101 LYS A CA 1
ATOM 828 C C . LYS A 1 101 ? 14.235 -9.585 5.421 1.00 57.84 101 LYS A C 1
ATOM 830 O O . LYS A 1 101 ? 14.605 -9.752 6.579 1.00 57.84 101 LYS A O 1
ATOM 835 N N . HIS A 1 102 ? 13.358 -10.397 4.823 1.00 54.09 102 HIS A N 1
ATOM 836 C CA . HIS A 1 102 ? 12.866 -11.629 5.450 1.00 54.09 102 HIS A CA 1
ATOM 837 C C . HIS A 1 102 ? 13.942 -12.707 5.653 1.00 54.09 102 HIS A C 1
ATOM 839 O O . HIS A 1 102 ? 13.686 -13.655 6.388 1.00 54.09 102 HIS A O 1
ATOM 845 N N . ASP A 1 103 ? 15.141 -12.550 5.079 1.00 46.53 103 ASP A N 1
ATOM 846 C CA . ASP A 1 103 ? 16.277 -13.449 5.338 1.00 46.53 103 ASP A CA 1
ATOM 847 C C . ASP A 1 103 ? 17.083 -13.071 6.596 1.00 46.53 103 ASP A C 1
ATOM 849 O O . ASP A 1 103 ? 18.046 -13.750 6.952 1.00 46.53 103 ASP A O 1
ATOM 853 N N . VAL A 1 104 ? 16.686 -12.021 7.328 1.00 48.00 104 VAL A N 1
ATOM 854 C CA . VAL A 1 104 ? 16.994 -11.983 8.763 1.00 48.00 104 VAL A CA 1
ATOM 855 C C . VAL A 1 104 ? 16.149 -13.097 9.368 1.00 48.00 104 VAL A C 1
ATOM 857 O O . VAL A 1 104 ? 14.933 -13.030 9.177 1.00 48.00 104 VAL A O 1
ATOM 860 N N . PRO A 1 105 ? 16.716 -14.097 10.081 1.00 45.62 105 PRO A N 1
ATOM 861 C CA . PRO A 1 105 ? 15.910 -15.026 10.857 1.00 45.62 105 PRO A CA 1
ATOM 862 C C . PRO A 1 105 ? 15.017 -14.161 11.728 1.00 45.62 105 PRO A C 1
ATOM 864 O O . PRO A 1 105 ? 15.494 -13.512 12.655 1.00 45.62 105 PRO A O 1
ATOM 867 N N . THR A 1 106 ? 13.757 -14.041 11.322 1.00 41.38 106 THR A N 1
ATOM 868 C CA . THR A 1 106 ? 12.740 -13.297 12.029 1.00 41.38 106 THR A CA 1
ATOM 869 C C . THR A 1 106 ? 12.223 -14.334 12.996 1.00 41.38 106 THR A C 1
ATOM 871 O O . THR A 1 106 ? 11.502 -15.239 12.579 1.00 41.38 106 THR A O 1
ATOM 874 N N . PRO A 1 107 ? 12.668 -14.328 14.251 1.00 51.78 107 PRO A N 1
ATOM 875 C CA . PRO A 1 107 ? 11.998 -15.072 15.297 1.00 51.78 107 PRO A CA 1
ATOM 876 C C . PRO A 1 107 ? 10.530 -14.652 15.248 1.00 51.78 107 PRO A C 1
ATOM 878 O O . PRO A 1 107 ? 10.171 -13.520 15.573 1.00 51.78 107 PRO A O 1
ATOM 881 N N . THR A 1 108 ? 9.708 -15.550 14.713 1.00 47.34 108 THR A N 1
ATOM 882 C CA . THR A 1 108 ? 8.258 -15.420 14.612 1.00 47.34 108 THR A CA 1
ATOM 883 C C . THR A 1 108 ? 7.768 -14.831 15.927 1.00 47.34 108 THR A C 1
ATOM 885 O O . THR A 1 108 ? 8.078 -15.397 16.980 1.00 47.34 108 THR A O 1
ATOM 888 N N . SER A 1 109 ? 7.086 -13.682 15.902 1.00 59.72 109 SER A N 1
ATOM 889 C CA . SER A 1 109 ? 6.668 -13.005 17.140 1.00 59.72 109 SER A CA 1
ATOM 890 C C . SER A 1 109 ? 5.872 -13.946 18.054 1.00 59.72 109 SER A C 1
ATOM 892 O O . SER A 1 109 ? 5.982 -13.852 19.270 1.00 59.72 109 SER A O 1
ATOM 894 N N . GLU A 1 110 ? 5.190 -14.936 17.474 1.00 62.06 110 GLU A N 1
ATOM 895 C CA . GLU A 1 110 ? 4.539 -16.055 18.157 1.00 62.06 110 GLU A CA 1
ATOM 896 C C . GLU A 1 110 ? 5.511 -16.928 18.973 1.00 62.06 110 GLU A C 1
ATOM 898 O O . GLU A 1 110 ? 5.258 -17.207 20.143 1.00 62.06 110 GLU A O 1
ATOM 903 N N . ALA A 1 111 ? 6.666 -17.315 18.416 1.00 70.19 111 ALA A N 1
ATOM 904 C CA . ALA A 1 111 ? 7.692 -18.058 19.155 1.00 70.19 111 ALA A CA 1
ATOM 905 C C . ALA A 1 111 ? 8.292 -17.220 20.289 1.00 70.19 111 ALA A C 1
ATOM 907 O O . ALA A 1 111 ? 8.503 -17.739 21.382 1.00 70.19 111 ALA A O 1
ATOM 908 N N . TYR A 1 112 ? 8.521 -15.922 20.077 1.00 76.12 112 TYR A N 1
ATOM 909 C CA . TYR A 1 112 ? 8.996 -15.055 21.154 1.00 76.12 112 TYR A CA 1
ATOM 910 C C . TYR A 1 112 ? 7.970 -14.842 22.253 1.00 76.12 112 TYR A C 1
ATOM 912 O O . TYR A 1 112 ? 8.327 -14.901 23.427 1.00 76.12 112 TYR A O 1
ATOM 920 N N . GLN A 1 113 ? 6.705 -14.656 21.894 1.00 77.25 113 GLN A N 1
ATOM 921 C CA . GLN A 1 113 ? 5.623 -14.519 22.857 1.00 77.25 113 GLN A CA 1
ATOM 922 C C . GLN A 1 113 ? 5.482 -15.789 23.703 1.00 77.25 113 GLN A C 1
ATOM 924 O O . GLN A 1 113 ? 5.367 -15.708 24.926 1.00 77.25 113 GLN A O 1
ATOM 929 N N . ASN A 1 114 ? 5.582 -16.962 23.075 1.00 83.19 114 ASN A N 1
ATOM 930 C CA . ASN A 1 114 ? 5.523 -18.252 23.758 1.00 83.19 114 ASN A CA 1
ATOM 931 C C . ASN A 1 114 ? 6.740 -18.484 24.662 1.00 83.19 114 ASN A C 1
ATOM 933 O O . ASN A 1 114 ? 6.582 -18.970 25.780 1.00 83.19 114 ASN A O 1
ATOM 937 N N . VAL A 1 115 ? 7.942 -18.092 24.226 1.00 82.44 115 VAL A N 1
ATOM 938 C CA . VAL A 1 115 ? 9.166 -18.173 25.042 1.00 82.44 115 VAL A CA 1
ATOM 939 C C . VAL A 1 115 ? 9.080 -17.232 26.243 1.00 82.44 115 VAL A C 1
ATOM 941 O O . VAL A 1 115 ? 9.329 -17.661 27.366 1.00 82.44 115 VAL A O 1
ATOM 944 N N . ILE A 1 116 ? 8.674 -15.976 26.044 1.00 88.62 116 ILE A N 1
ATOM 945 C CA . ILE A 1 116 ? 8.511 -14.996 27.129 1.00 88.62 116 ILE A CA 1
ATOM 946 C C . ILE A 1 116 ? 7.440 -15.471 28.121 1.00 88.62 116 ILE A C 1
ATOM 948 O O . ILE A 1 116 ? 7.654 -15.407 29.332 1.00 88.62 116 ILE A O 1
ATOM 952 N N . CYS A 1 117 ? 6.321 -16.007 27.628 1.00 86.88 117 CYS A N 1
ATOM 953 C CA . CYS A 1 117 ? 5.254 -16.562 28.460 1.00 86.88 117 CYS A CA 1
ATOM 954 C C . CYS A 1 117 ? 5.727 -17.783 29.267 1.00 86.88 117 CYS A C 1
ATOM 956 O O . CYS A 1 117 ? 5.532 -17.829 30.482 1.00 86.88 117 CYS A O 1
ATOM 958 N N . ALA A 1 118 ? 6.414 -18.738 28.632 1.00 90.94 118 ALA A N 1
ATOM 959 C CA . ALA A 1 118 ? 6.932 -19.933 29.296 1.00 90.94 118 ALA A CA 1
ATOM 960 C C . ALA A 1 118 ? 7.988 -19.598 30.362 1.00 90.94 118 ALA A C 1
ATOM 962 O O . ALA A 1 118 ? 7.951 -20.149 31.464 1.00 90.94 118 ALA A O 1
ATOM 963 N N . LEU A 1 119 ? 8.893 -18.657 30.071 1.00 93.62 119 LEU A N 1
ATOM 964 C CA . LEU A 1 119 ? 9.881 -18.169 31.036 1.00 93.62 119 LEU A CA 1
ATOM 965 C C . LEU A 1 119 ? 9.208 -17.447 32.210 1.00 93.62 119 LEU A C 1
ATOM 967 O O . LEU A 1 119 ? 9.572 -17.683 33.363 1.00 93.62 119 LEU A O 1
ATOM 971 N N . GLY A 1 120 ? 8.191 -16.624 31.938 1.00 95.12 120 GLY A N 1
ATOM 972 C CA . GLY A 1 120 ? 7.397 -15.954 32.968 1.00 95.12 120 GLY A CA 1
ATOM 973 C C . GLY A 1 120 ? 6.682 -16.937 33.898 1.00 95.12 120 GLY A C 1
ATOM 974 O O . GLY A 1 120 ? 6.749 -16.790 35.119 1.00 95.12 120 GLY A O 1
ATOM 975 N N . LEU A 1 121 ? 6.063 -17.984 33.341 1.00 95.44 121 LEU A N 1
ATOM 976 C CA . LEU A 1 121 ? 5.417 -19.046 34.119 1.00 95.44 121 LEU A CA 1
ATOM 977 C C . LEU A 1 121 ? 6.425 -19.822 34.972 1.00 95.44 121 LEU A C 1
ATOM 979 O O . LEU A 1 121 ? 6.169 -20.058 36.153 1.00 95.44 121 LEU A O 1
ATOM 983 N N . ALA A 1 122 ? 7.585 -20.173 34.413 1.00 95.56 122 ALA A N 1
ATOM 984 C CA . ALA A 1 122 ? 8.622 -20.900 35.141 1.00 95.56 122 ALA A CA 1
ATOM 985 C C . ALA A 1 122 ? 9.136 -20.104 36.353 1.00 95.56 122 ALA A C 1
ATOM 987 O O . ALA A 1 122 ? 9.176 -20.626 37.469 1.00 95.56 122 ALA A O 1
ATOM 988 N N . VAL A 1 123 ? 9.468 -18.823 36.161 1.00 96.25 123 VAL A N 1
ATOM 989 C CA . VAL A 1 123 ? 9.936 -17.947 37.248 1.00 96.25 123 VAL A CA 1
ATOM 990 C C . VAL A 1 123 ? 8.837 -17.728 38.292 1.00 96.25 123 VAL A C 1
ATOM 992 O O . VAL A 1 123 ? 9.115 -17.783 39.492 1.00 96.25 123 VAL A O 1
ATOM 995 N N . GLY A 1 124 ? 7.583 -17.553 37.861 1.00 95.88 124 GLY A N 1
ATOM 996 C CA . GLY A 1 124 ? 6.434 -17.417 38.758 1.00 95.88 124 GLY A CA 1
ATOM 997 C C . GLY A 1 124 ? 6.225 -18.642 39.653 1.00 95.88 124 GLY A C 1
ATOM 998 O O . GLY A 1 124 ? 6.081 -18.502 40.868 1.00 95.88 124 GLY A O 1
ATOM 999 N N . ILE A 1 125 ? 6.282 -19.850 39.083 1.00 96.62 125 ILE A N 1
ATOM 1000 C CA . ILE A 1 125 ? 6.130 -21.108 39.833 1.00 96.62 125 ILE A CA 1
ATOM 1001 C C . ILE A 1 125 ? 7.258 -21.273 40.858 1.00 96.62 125 ILE A C 1
ATOM 1003 O O . ILE A 1 125 ? 6.989 -21.590 42.019 1.00 96.62 125 ILE A O 1
ATOM 1007 N N . ILE A 1 126 ? 8.510 -21.012 40.467 1.00 96.25 126 ILE A N 1
ATOM 1008 C CA . ILE A 1 126 ? 9.664 -21.090 41.379 1.00 96.25 126 ILE A CA 1
ATOM 1009 C C . ILE A 1 126 ? 9.493 -20.111 42.550 1.00 96.25 126 ILE A C 1
ATOM 1011 O O . ILE A 1 126 ? 9.732 -20.482 43.702 1.00 96.25 126 ILE A O 1
ATOM 1015 N N . GLY A 1 127 ? 9.023 -18.890 42.278 1.00 95.19 127 GLY A N 1
ATOM 1016 C CA . GLY A 1 127 ? 8.744 -17.883 43.303 1.00 95.19 127 GLY A CA 1
ATOM 1017 C C . GLY A 1 127 ? 7.686 -18.331 44.315 1.00 95.19 127 GLY A C 1
ATOM 1018 O O . GLY A 1 127 ? 7.884 -18.173 45.520 1.00 95.19 127 GLY A O 1
ATOM 1019 N N . ILE A 1 128 ? 6.598 -18.954 43.849 1.00 96.19 128 ILE A N 1
ATOM 1020 C CA . ILE A 1 128 ? 5.534 -19.477 44.722 1.00 96.19 128 ILE A CA 1
ATOM 1021 C C . ILE A 1 128 ? 6.071 -20.599 45.617 1.00 96.19 128 ILE A C 1
ATOM 1023 O O . ILE A 1 128 ? 5.854 -20.572 46.830 1.00 96.19 128 ILE A O 1
ATOM 1027 N N . ILE A 1 129 ? 6.818 -21.555 45.054 1.00 95.12 129 ILE A N 1
ATOM 1028 C CA . ILE A 1 129 ? 7.400 -22.670 45.819 1.00 95.12 129 ILE A CA 1
ATOM 1029 C C . ILE A 1 129 ? 8.353 -22.141 46.899 1.00 95.12 129 ILE A C 1
ATOM 1031 O O . ILE A 1 129 ? 8.251 -22.535 48.064 1.00 95.12 129 ILE A O 1
ATOM 1035 N N . ALA A 1 130 ? 9.251 -21.217 46.543 1.00 93.50 130 ALA A N 1
ATOM 1036 C CA . ALA A 1 130 ? 10.182 -20.612 47.492 1.00 93.50 130 ALA A CA 1
ATOM 1037 C C . ALA A 1 130 ? 9.455 -19.814 48.590 1.00 93.50 130 ALA A C 1
ATOM 1039 O O . ALA A 1 130 ? 9.802 -19.933 49.766 1.00 93.50 130 ALA A O 1
ATOM 1040 N N . GLY A 1 131 ? 8.414 -19.056 48.233 1.00 93.69 131 GLY A N 1
ATOM 1041 C CA . GLY A 1 131 ? 7.591 -18.305 49.184 1.00 93.69 131 GLY A CA 1
ATOM 1042 C C . GLY A 1 131 ? 6.887 -19.207 50.198 1.00 93.69 131 GLY A C 1
ATOM 1043 O O . GLY A 1 131 ? 6.967 -18.964 51.403 1.00 93.69 131 GLY A O 1
ATOM 1044 N N . VAL A 1 132 ? 6.272 -20.300 49.740 1.00 95.19 132 VAL A N 1
ATOM 1045 C CA . VAL A 1 132 ? 5.621 -21.287 50.619 1.00 95.19 132 VAL A CA 1
ATOM 1046 C C . VAL A 1 132 ? 6.637 -21.944 51.556 1.00 95.19 132 VAL A C 1
ATOM 1048 O O . VAL A 1 132 ? 6.383 -22.056 52.756 1.00 95.19 132 VAL A O 1
ATOM 1051 N N . MET A 1 133 ? 7.818 -22.311 51.050 1.00 88.69 133 MET A N 1
ATOM 1052 C CA . MET A 1 133 ? 8.895 -22.869 51.877 1.00 88.69 133 MET A CA 1
ATOM 1053 C C . MET A 1 133 ? 9.357 -21.894 52.968 1.00 88.69 133 MET A C 1
ATOM 1055 O O . MET A 1 133 ? 9.578 -22.310 54.108 1.00 88.69 133 MET A O 1
ATOM 1059 N N . LEU A 1 134 ? 9.474 -20.600 52.651 1.00 88.81 134 LEU A N 1
ATOM 1060 C CA . LEU A 1 134 ? 9.846 -19.566 53.621 1.00 88.81 134 LEU A CA 1
ATOM 1061 C C . LEU A 1 134 ? 8.768 -19.369 54.691 1.00 88.81 134 LEU A C 1
ATOM 1063 O O . LEU A 1 134 ? 9.106 -19.280 55.870 1.00 88.81 134 LEU A O 1
ATOM 1067 N N . ILE A 1 135 ? 7.487 -19.378 54.313 1.00 88.69 135 ILE A N 1
ATOM 1068 C CA . ILE A 1 135 ? 6.370 -19.264 55.263 1.00 88.69 135 ILE A CA 1
ATOM 1069 C C . ILE A 1 135 ? 6.327 -20.479 56.196 1.00 88.69 135 ILE A C 1
ATOM 1071 O O . ILE A 1 135 ? 6.288 -20.309 57.412 1.00 88.69 135 ILE A O 1
ATOM 1075 N N . ILE A 1 136 ? 6.417 -21.704 55.665 1.00 84.75 136 ILE A N 1
ATOM 1076 C CA . ILE A 1 136 ? 6.421 -22.934 56.478 1.00 84.75 136 ILE A CA 1
ATOM 1077 C C . ILE A 1 136 ? 7.613 -22.944 57.443 1.00 84.75 136 ILE A C 1
ATOM 1079 O O . ILE A 1 136 ? 7.466 -23.280 58.622 1.00 84.75 136 ILE A O 1
ATOM 1083 N N . LYS A 1 137 ? 8.803 -22.556 56.969 1.00 75.94 137 LYS A N 1
ATOM 1084 C CA . LYS A 1 137 ? 10.009 -22.493 57.804 1.00 75.94 137 LYS A CA 1
ATOM 1085 C C . LYS A 1 137 ? 9.891 -21.412 58.882 1.00 75.94 137 LYS A C 1
ATOM 1087 O O . LYS A 1 137 ? 10.257 -21.680 60.025 1.00 75.94 137 LYS A O 1
ATOM 1092 N N . GLY A 1 138 ? 9.314 -20.257 58.548 1.00 77.69 138 GLY A N 1
ATOM 1093 C CA . GLY A 1 138 ? 9.001 -19.185 59.495 1.00 77.69 138 GLY A CA 1
ATOM 1094 C C . GLY A 1 138 ? 8.017 -19.637 60.574 1.00 77.69 138 GLY A C 1
ATOM 1095 O O . GLY A 1 138 ? 8.304 -19.507 61.760 1.00 77.69 138 GLY A O 1
ATOM 1096 N N . MET A 1 139 ? 6.917 -20.289 60.187 1.00 74.00 139 MET A N 1
ATOM 1097 C CA . MET A 1 139 ? 5.931 -20.840 61.127 1.00 74.00 139 MET A CA 1
ATOM 1098 C C . MET A 1 139 ? 6.533 -21.917 62.044 1.00 74.00 139 MET A C 1
ATOM 1100 O O . MET A 1 139 ? 6.227 -21.955 63.237 1.00 74.00 139 MET A O 1
ATOM 1104 N N . LYS A 1 140 ? 7.436 -22.767 61.531 1.00 69.00 140 LYS A N 1
ATOM 1105 C CA . LYS A 1 140 ? 8.143 -23.786 62.331 1.00 69.00 140 LYS A CA 1
ATOM 1106 C C . LYS A 1 140 ? 9.095 -23.160 63.360 1.00 69.00 140 LYS A C 1
ATOM 1108 O O . LYS A 1 140 ? 9.238 -23.698 64.456 1.00 69.00 140 LYS A O 1
ATOM 1113 N N . GLN A 1 141 ? 9.709 -22.020 63.038 1.00 61.00 141 GLN A N 1
ATOM 1114 C CA . GLN A 1 141 ? 10.539 -21.252 63.974 1.00 61.00 141 GLN A CA 1
ATOM 1115 C C . GLN A 1 141 ? 9.690 -20.517 65.023 1.00 61.00 141 GLN A C 1
ATOM 1117 O O . GLN A 1 141 ? 10.036 -20.539 66.203 1.00 61.00 141 GLN A O 1
ATOM 1122 N N . SER A 1 142 ? 8.530 -19.971 64.643 1.00 60.22 142 SER A N 1
ATOM 1123 C CA . SER A 1 142 ? 7.576 -19.363 65.583 1.00 60.22 142 SER A CA 1
ATOM 1124 C C . SER A 1 142 ? 6.989 -20.377 66.577 1.00 60.22 142 SER A C 1
ATOM 1126 O O . SER A 1 142 ? 6.839 -20.064 67.757 1.00 60.22 142 SER A O 1
ATOM 1128 N N . ALA A 1 143 ? 6.719 -21.614 66.143 1.00 59.31 143 ALA A N 1
ATOM 1129 C CA . ALA A 1 143 ? 6.242 -22.684 67.024 1.00 59.31 143 ALA A CA 1
ATOM 1130 C C . ALA A 1 143 ? 7.320 -23.195 68.004 1.00 59.31 143 ALA A C 1
ATOM 1132 O O . ALA A 1 143 ? 6.989 -23.600 69.119 1.00 59.31 143 ALA A O 1
ATOM 1133 N N . ALA A 1 144 ? 8.603 -23.157 67.620 1.00 57.47 144 ALA A N 1
ATOM 1134 C CA . ALA A 1 144 ? 9.719 -23.515 68.502 1.00 57.47 144 ALA A CA 1
ATOM 1135 C C . ALA A 1 144 ? 10.007 -22.426 69.557 1.00 57.47 144 ALA A C 1
ATOM 1137 O O . ALA A 1 144 ? 10.272 -22.753 70.712 1.00 57.47 144 ALA A O 1
ATOM 1138 N N . GLN A 1 145 ? 9.873 -21.143 69.199 1.00 54.25 145 GLN A N 1
ATOM 1139 C CA . GLN A 1 145 ? 10.049 -20.012 70.122 1.00 54.25 145 GLN A CA 1
ATOM 1140 C C . GLN A 1 145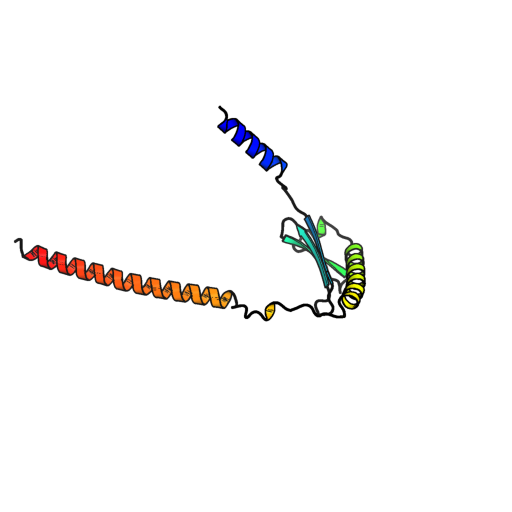 ? 8.912 -19.927 71.167 1.00 54.25 145 GLN A C 1
ATOM 1142 O O . GLN A 1 145 ? 9.151 -19.566 72.316 1.00 54.25 145 GLN A O 1
ATOM 1147 N N . GLY A 1 146 ? 7.684 -20.329 70.806 1.00 54.44 146 GLY A N 1
ATOM 1148 C CA . GLY A 1 146 ? 6.512 -20.314 71.696 1.00 54.44 146 GLY A CA 1
ATOM 1149 C C . GLY A 1 146 ? 6.476 -21.395 72.791 1.00 54.44 146 GLY A C 1
ATOM 1150 O O . GLY A 1 146 ? 5.631 -21.317 73.679 1.00 54.44 146 GLY A O 1
ATOM 1151 N N . ARG A 1 147 ? 7.375 -22.394 72.764 1.00 52.16 147 ARG A N 1
ATOM 1152 C CA . ARG A 1 147 ? 7.534 -23.398 73.842 1.00 52.16 147 ARG A CA 1
ATOM 1153 C C . ARG A 1 147 ? 8.661 -23.093 74.830 1.00 52.16 147 ARG A C 1
ATOM 1155 O O . ARG A 1 147 ? 8.734 -23.766 75.846 1.00 52.16 147 ARG A O 1
ATOM 1162 N N . SER A 1 148 ? 9.516 -22.103 74.559 1.00 48.31 148 SER A N 1
ATOM 1163 C CA . SER A 1 148 ? 10.616 -21.720 75.462 1.00 48.31 148 SER A CA 1
ATOM 1164 C C . SER A 1 148 ? 10.273 -20.545 76.395 1.00 48.31 148 SER A C 1
ATOM 1166 O O . SER A 1 148 ? 11.128 -20.128 77.171 1.00 48.31 148 SER A O 1
ATOM 1168 N N . GLN A 1 149 ? 9.053 -19.996 76.323 1.00 51.41 149 GLN A N 1
ATOM 1169 C CA . GLN A 1 149 ? 8.559 -18.930 77.213 1.00 51.41 149 GLN A CA 1
ATOM 1170 C C . GLN A 1 149 ? 7.265 -19.305 77.968 1.00 51.41 149 GLN A C 1
ATOM 1172 O O . GLN A 1 149 ? 6.483 -18.429 78.332 1.00 51.41 149 GLN A O 1
ATOM 1177 N N . ARG A 1 150 ? 7.028 -20.597 78.220 1.00 42.44 150 ARG A N 1
ATOM 1178 C CA . ARG A 1 150 ? 6.032 -21.056 79.199 1.00 42.44 150 ARG A CA 1
ATOM 1179 C C . ARG A 1 150 ? 6.700 -21.884 80.277 1.00 42.44 150 ARG A C 1
ATOM 1181 O O . ARG A 1 150 ? 7.557 -22.708 79.896 1.00 42.44 150 ARG A O 1
#